Protein AF-A0A7J3HN58-F1 (afdb_monomer)

Sequence (93 aa):
MMRALAMSFIGLAISLTPAFVSIILSGTGLAGTTAAYLLDSWLDGFFSLNLIFAIIGVPITLVGLKNYRKESRKRARLFSWRESVHEAELSIL

pLDDT: mean 76.97, std 6.45, range [56.78, 88.44]

Secondary structure (DSSP, 8-state):
-HHHHHHHHHHHHHHHHHHH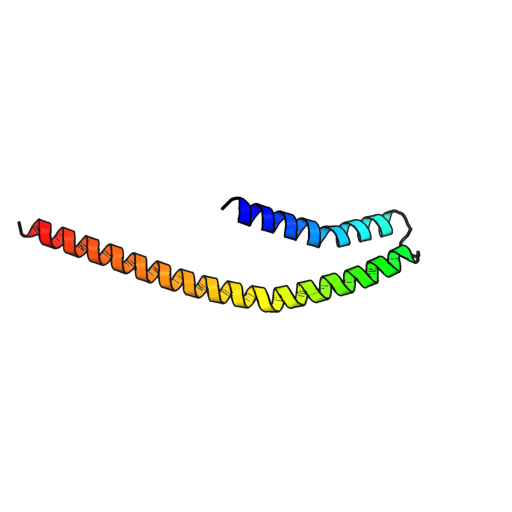HHHHHHHTTGGGSHHHHHHHHHHHHHHHHHHHHHHHHHHHHHHHHHHHHHHHHHHHHHHHHHHHHHHHHHH--

Mean predicted aligned error: 12.4 Å

Solvent-accessible surface area (backbone atoms only — not comparable to full-atom values): 5167 Å² total; per-residue (Å²): 113,69,70,60,55,51,52,53,52,52,52,50,49,63,68,44,49,61,58,54,52,52,53,51,34,51,75,70,69,42,58,85,38,73,69,39,52,55,47,49,56,51,44,54,54,51,51,52,52,50,49,52,48,47,68,54,47,48,58,52,50,52,53,52,50,52,51,49,56,52,51,54,53,51,53,52,51,56,50,55,50,53,51,55,52,53,56,53,59,61,72,77,110

Foldseek 3Di:
DVVVVVVVVVVVCVLCVLVVVLVVCVVVVVCPPPVVVVSVVVNVVSVVVVVVCCVVVVVVVVVVVVVVVVVVVVVVVVVVVVVVVVVVVVVVD

Radius of gyration: 25.52 Å; Cα contacts (8 Å, |Δi|>4): 14; chains: 1; bounding box: 69×16×60 Å

Structure (mmCIF, N/CA/C/O backbone):
data_AF-A0A7J3HN58-F1
#
_entry.id   AF-A0A7J3HN58-F1
#
loop_
_atom_site.group_PDB
_atom_site.id
_atom_site.type_symbol
_atom_site.label_atom_id
_atom_site.label_alt_id
_atom_site.label_comp_id
_atom_site.label_asym_id
_atom_site.label_entity_id
_atom_site.label_seq_id
_atom_site.pdbx_PDB_ins_code
_atom_site.Cartn_x
_atom_site.Cartn_y
_atom_site.Cartn_z
_atom_site.occupancy
_atom_site.B_iso_or_equiv
_atom_site.auth_seq_id
_atom_site.auth_comp_id
_atom_site.auth_asym_id
_atom_site.auth_atom_id
_atom_site.pdbx_PDB_model_num
ATOM 1 N N . MET A 1 1 ? -17.286 7.283 0.231 1.00 56.78 1 MET A N 1
ATOM 2 C CA . MET A 1 1 ? -16.906 5.902 -0.146 1.00 56.78 1 MET A CA 1
ATOM 3 C C . MET A 1 1 ? -16.197 5.844 -1.504 1.00 56.78 1 MET A C 1
ATOM 5 O O . MET A 1 1 ? -15.058 5.407 -1.531 1.00 56.78 1 MET A O 1
ATOM 9 N N . MET A 1 2 ? -16.771 6.378 -2.595 1.00 67.75 2 MET A N 1
ATOM 10 C CA . MET A 1 2 ? -16.138 6.347 -3.935 1.00 67.75 2 MET A CA 1
ATOM 11 C C . MET A 1 2 ? -14.780 7.066 -4.041 1.00 67.75 2 MET A C 1
ATOM 13 O O . MET A 1 2 ? -13.874 6.563 -4.694 1.00 67.75 2 MET A O 1
ATOM 17 N N . ARG A 1 3 ? -14.594 8.197 -3.345 1.00 68.44 3 ARG A N 1
ATOM 18 C CA . ARG A 1 3 ? -13.309 8.927 -3.316 1.00 68.44 3 ARG A CA 1
ATOM 19 C C . ARG A 1 3 ? -12.138 8.101 -2.770 1.00 68.44 3 ARG A C 1
ATOM 21 O O . ARG A 1 3 ? -11.044 8.183 -3.311 1.00 68.44 3 ARG A O 1
ATOM 28 N N . ALA A 1 4 ? -12.375 7.308 -1.724 1.00 66.50 4 ALA A N 1
ATOM 29 C CA .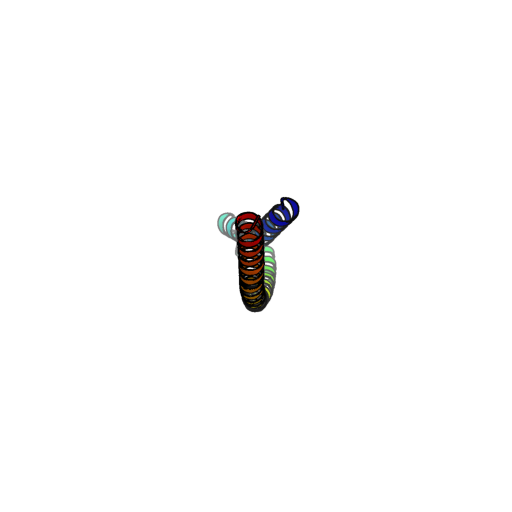 ALA A 1 4 ? -11.340 6.465 -1.127 1.00 66.50 4 ALA A CA 1
ATOM 30 C C . ALA A 1 4 ? -10.955 5.315 -2.068 1.00 66.50 4 ALA A C 1
ATOM 32 O O . ALA A 1 4 ? -9.775 5.063 -2.270 1.00 66.50 4 ALA A O 1
ATOM 33 N N . LEU A 1 5 ? -11.949 4.693 -2.712 1.00 72.06 5 LEU A N 1
ATOM 34 C CA . LEU A 1 5 ? -11.726 3.646 -3.709 1.00 72.06 5 LEU A CA 1
ATOM 35 C C . LEU A 1 5 ? -10.918 4.177 -4.908 1.00 72.06 5 LEU A C 1
ATOM 37 O O . LEU A 1 5 ? -9.945 3.556 -5.320 1.00 72.06 5 LEU A O 1
ATOM 41 N N . ALA A 1 6 ? -11.276 5.359 -5.421 1.00 75.62 6 ALA A N 1
ATOM 42 C CA . ALA A 1 6 ? -10.569 6.003 -6.526 1.00 75.62 6 ALA A CA 1
ATOM 43 C C . ALA A 1 6 ? -9.108 6.333 -6.173 1.00 75.62 6 ALA A C 1
ATOM 45 O O . ALA A 1 6 ? -8.215 6.066 -6.970 1.00 75.62 6 ALA A O 1
ATOM 46 N N . MET A 1 7 ? -8.843 6.845 -4.965 1.00 73.88 7 MET A N 1
ATOM 47 C CA . MET A 1 7 ? -7.472 7.085 -4.496 1.00 73.88 7 MET A CA 1
ATOM 48 C C . MET A 1 7 ? -6.662 5.788 -4.377 1.00 73.88 7 MET A C 1
ATOM 50 O O . MET A 1 7 ? -5.488 5.779 -4.739 1.00 73.88 7 MET A O 1
ATOM 54 N N . SER A 1 8 ? -7.276 4.684 -3.940 1.00 71.19 8 SER A N 1
ATOM 55 C CA . SER A 1 8 ? -6.615 3.373 -3.907 1.00 71.19 8 SER A CA 1
ATOM 56 C C . SER A 1 8 ? -6.271 2.852 -5.306 1.00 71.19 8 SER A C 1
ATOM 58 O O . SER A 1 8 ? -5.172 2.338 -5.501 1.00 71.19 8 SER A O 1
ATOM 60 N N . PHE A 1 9 ? -7.159 3.023 -6.291 1.00 75.44 9 PHE A N 1
ATOM 61 C CA . PHE A 1 9 ? -6.882 2.651 -7.685 1.00 75.44 9 PHE A CA 1
ATOM 62 C C . PHE A 1 9 ? -5.770 3.496 -8.310 1.00 75.44 9 PHE A C 1
ATOM 64 O O . PHE A 1 9 ? -4.897 2.951 -8.978 1.00 75.44 9 PHE A O 1
ATOM 71 N N . ILE A 1 10 ? -5.769 4.808 -8.062 1.00 78.94 10 ILE A N 1
ATOM 72 C CA . ILE A 1 10 ? -4.704 5.707 -8.527 1.00 78.94 10 ILE A CA 1
ATOM 73 C C . ILE A 1 10 ? -3.363 5.307 -7.898 1.00 78.94 10 ILE A C 1
ATOM 75 O O . ILE A 1 10 ? -2.363 5.214 -8.604 1.00 78.94 10 ILE A O 1
ATOM 79 N N . GLY A 1 11 ? -3.346 5.003 -6.596 1.00 75.25 11 GLY A N 1
ATOM 80 C CA . GLY A 1 11 ? -2.149 4.514 -5.908 1.00 75.25 11 GLY A CA 1
ATOM 81 C C . GLY A 1 11 ? -1.620 3.205 -6.501 1.00 75.25 11 GLY A C 1
ATOM 82 O O . GLY A 1 11 ? -0.427 3.097 -6.776 1.00 75.25 11 GLY A O 1
ATOM 83 N N . LEU A 1 12 ? -2.509 2.244 -6.775 1.00 77.44 12 LEU A N 1
ATOM 84 C CA . LEU A 1 12 ? -2.155 0.983 -7.434 1.00 77.44 12 LEU A CA 1
ATOM 85 C C . LEU A 1 12 ? -1.579 1.209 -8.834 1.00 77.44 12 LEU A C 1
ATOM 87 O O . LEU A 1 12 ? -0.529 0.654 -9.151 1.00 77.44 12 LEU A O 1
ATOM 91 N N . ALA A 1 13 ? -2.219 2.053 -9.646 1.00 77.75 13 ALA A N 1
ATOM 92 C CA . ALA A 1 13 ? -1.750 2.368 -10.990 1.00 77.75 13 ALA A CA 1
ATOM 93 C C . ALA A 1 13 ? -0.343 2.979 -10.955 1.00 77.75 13 ALA A C 1
ATOM 95 O O . ALA A 1 13 ? 0.553 2.471 -11.620 1.00 77.75 13 ALA A O 1
ATOM 96 N N . ILE A 1 14 ? -0.118 3.989 -10.106 1.00 79.50 14 ILE A N 1
ATOM 97 C CA . ILE A 1 14 ? 1.195 4.630 -9.942 1.00 79.50 14 ILE A CA 1
ATOM 98 C C . ILE A 1 14 ? 2.245 3.629 -9.449 1.00 79.50 14 ILE A C 1
ATOM 100 O O . ILE A 1 14 ? 3.382 3.688 -9.905 1.00 79.50 14 ILE A O 1
ATOM 104 N N . SER A 1 15 ? 1.880 2.692 -8.567 1.00 71.56 15 SER A N 1
ATOM 105 C CA . SER A 1 15 ? 2.824 1.679 -8.078 1.00 71.56 15 SER A CA 1
ATOM 106 C C . SER A 1 15 ? 3.222 0.637 -9.126 1.00 71.56 15 SER A C 1
ATOM 108 O O . SER A 1 15 ? 4.315 0.084 -9.047 1.00 71.56 15 SER A O 1
ATOM 110 N N . LEU A 1 16 ? 2.351 0.375 -10.106 1.00 75.75 16 LEU A N 1
ATOM 111 C CA . LEU A 1 16 ? 2.554 -0.647 -11.134 1.00 75.75 16 LEU A CA 1
ATOM 112 C C . LEU A 1 16 ? 3.184 -0.088 -12.413 1.00 75.75 16 LEU A C 1
ATOM 114 O O . LEU A 1 16 ? 3.870 -0.830 -13.113 1.00 75.75 16 LEU A O 1
ATOM 118 N N . THR A 1 17 ? 2.996 1.203 -12.712 1.00 79.12 17 THR A N 1
ATOM 119 C CA . THR A 1 17 ? 3.623 1.890 -13.858 1.00 79.12 17 THR A CA 1
ATOM 120 C C . THR A 1 17 ? 5.109 1.554 -14.021 1.00 79.12 17 THR A C 1
ATOM 122 O O . THR A 1 17 ? 5.508 1.194 -15.128 1.00 79.12 17 THR A O 1
ATOM 125 N N . PRO A 1 18 ? 5.942 1.592 -12.966 1.00 74.19 18 PRO A N 1
ATOM 126 C CA . PRO A 1 18 ? 7.372 1.364 -13.108 1.00 74.19 18 PRO A CA 1
ATOM 127 C C . PRO A 1 18 ? 7.683 -0.080 -13.556 1.00 74.19 18 PRO A C 1
ATOM 129 O O . PRO A 1 18 ? 8.547 -0.297 -14.407 1.00 74.19 18 PRO A O 1
ATOM 132 N N . ALA A 1 19 ? 6.925 -1.062 -13.055 1.00 74.06 19 ALA A N 1
ATOM 133 C CA . ALA A 1 19 ? 7.054 -2.464 -13.452 1.00 74.06 19 ALA A CA 1
ATOM 134 C C . ALA A 1 19 ? 6.673 -2.678 -14.927 1.00 74.06 19 ALA A C 1
ATOM 136 O O . ALA A 1 19 ? 7.373 -3.383 -15.651 1.00 74.06 19 ALA A O 1
ATOM 137 N N . PHE A 1 20 ? 5.609 -2.019 -15.402 1.00 75.25 20 PHE A N 1
ATOM 138 C CA . PHE A 1 20 ? 5.223 -2.065 -16.816 1.00 75.25 20 PHE A CA 1
ATOM 139 C C . PHE A 1 20 ? 6.284 -1.453 -17.731 1.00 75.25 20 PHE A C 1
ATOM 141 O O . PHE A 1 20 ? 6.600 -2.032 -18.770 1.00 75.25 20 PHE A O 1
ATOM 148 N N . VAL A 1 21 ? 6.865 -0.313 -17.347 1.00 76.00 21 VAL A N 1
ATOM 149 C CA . VAL A 1 21 ? 7.926 0.329 -18.137 1.00 76.00 21 VAL A CA 1
ATOM 150 C C . VAL A 1 21 ? 9.172 -0.564 -18.198 1.00 76.00 21 VAL A C 1
ATOM 152 O O . VAL A 1 21 ? 9.747 -0.712 -19.275 1.00 76.00 21 VAL A O 1
ATOM 155 N N . SER A 1 22 ? 9.542 -1.226 -17.096 1.00 71.06 22 SER A N 1
ATOM 156 C CA . SER A 1 22 ? 10.652 -2.193 -17.076 1.00 71.06 22 SER A CA 1
ATOM 157 C C . SER A 1 22 ? 10.420 -3.371 -18.035 1.00 71.06 22 SER A C 1
ATOM 159 O O . SER A 1 22 ? 11.285 -3.687 -18.854 1.00 71.06 22 SER A O 1
ATOM 161 N N . ILE A 1 23 ? 9.216 -3.958 -18.035 1.00 76.75 23 ILE A N 1
ATOM 162 C CA . ILE A 1 23 ? 8.842 -5.047 -18.957 1.00 76.75 23 ILE A CA 1
ATOM 163 C C . ILE A 1 23 ? 8.929 -4.596 -20.423 1.00 76.75 23 ILE A C 1
ATOM 165 O O . ILE A 1 23 ? 9.450 -5.329 -21.264 1.00 76.75 23 ILE A O 1
ATOM 169 N N . ILE A 1 24 ? 8.458 -3.386 -20.741 1.00 76.31 24 ILE A N 1
ATOM 170 C CA . ILE A 1 24 ? 8.505 -2.838 -22.106 1.00 76.31 24 ILE A CA 1
ATOM 171 C C . ILE A 1 24 ? 9.952 -2.577 -22.544 1.00 76.31 24 ILE A C 1
ATOM 173 O O . ILE A 1 24 ? 10.322 -2.904 -23.672 1.00 76.31 24 ILE A O 1
ATOM 177 N N . LEU A 1 25 ? 10.798 -2.029 -21.669 1.00 73.31 25 LEU A N 1
ATOM 178 C CA . LEU A 1 25 ? 12.218 -1.801 -21.970 1.00 73.31 25 LEU A CA 1
ATOM 179 C C . LEU A 1 25 ? 12.986 -3.110 -22.164 1.00 73.31 25 LEU A C 1
ATOM 181 O O . LEU A 1 25 ? 13.843 -3.197 -23.044 1.00 73.3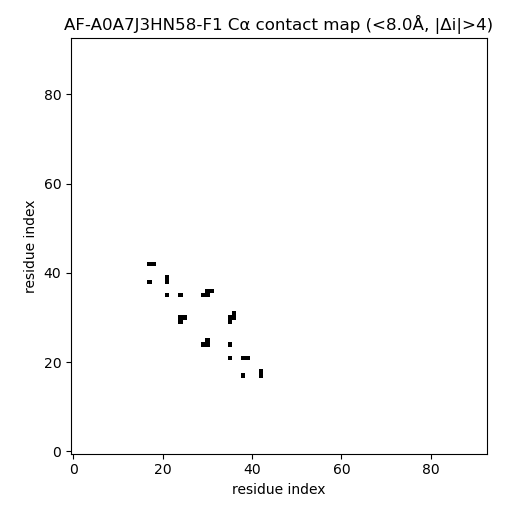1 25 LEU A O 1
ATOM 185 N N . SER A 1 26 ? 12.640 -4.138 -21.387 1.00 69.94 26 SER A N 1
ATOM 186 C CA . SER 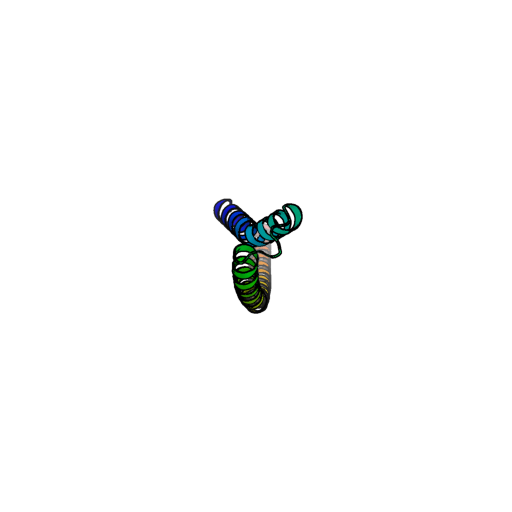A 1 26 ? 13.169 -5.488 -21.563 1.00 69.94 26 SER A CA 1
ATOM 187 C C . SER A 1 26 ? 12.736 -6.083 -22.910 1.00 69.94 26 SER A C 1
ATOM 189 O O . SER A 1 26 ? 13.578 -6.521 -23.691 1.00 69.94 26 SER A O 1
ATOM 191 N N . GLY A 1 27 ? 11.442 -6.000 -23.245 1.00 71.81 27 GLY A N 1
ATOM 192 C CA . GLY A 1 27 ? 10.883 -6.534 -24.493 1.00 71.81 27 GLY A CA 1
ATOM 193 C C . GLY A 1 27 ? 11.308 -5.792 -25.767 1.00 71.81 27 GLY A C 1
ATOM 194 O O . GLY A 1 27 ? 11.318 -6.382 -26.843 1.00 71.81 27 GLY A O 1
ATOM 195 N N . THR A 1 28 ? 11.693 -4.519 -25.660 1.00 78.31 28 THR A N 1
ATOM 196 C CA . THR A 1 28 ? 12.202 -3.705 -26.785 1.00 78.31 28 THR A CA 1
ATOM 197 C C . THR A 1 28 ? 13.720 -3.801 -26.969 1.00 78.31 28 THR A C 1
ATOM 199 O O . THR A 1 28 ? 14.265 -3.172 -27.874 1.00 78.31 28 THR A O 1
ATOM 202 N N . GLY A 1 29 ? 14.421 -4.585 -26.138 1.00 67.62 29 GLY A N 1
ATOM 203 C CA . GLY A 1 29 ? 15.874 -4.775 -26.228 1.00 67.62 29 GLY A CA 1
ATOM 204 C C . GLY A 1 29 ? 16.703 -3.572 -25.762 1.00 67.62 29 GLY A C 1
ATOM 205 O O . GLY A 1 29 ? 17.921 -3.558 -25.924 1.00 67.62 29 GLY A O 1
ATOM 206 N N . LEU A 1 30 ? 16.067 -2.572 -25.146 1.00 68.69 30 LEU A N 1
ATOM 207 C CA . LEU A 1 30 ? 16.714 -1.364 -24.620 1.00 68.69 30 LEU A CA 1
ATOM 208 C C . LEU A 1 30 ? 17.271 -1.552 -23.200 1.00 68.69 30 LEU A C 1
ATOM 210 O O . LEU A 1 30 ? 17.797 -0.601 -22.617 1.00 68.69 30 LEU A O 1
ATOM 214 N N . ALA A 1 31 ? 17.200 -2.773 -22.662 1.00 64.94 31 ALA A N 1
ATOM 215 C CA . ALA A 1 31 ? 17.637 -3.149 -21.317 1.00 64.94 31 ALA A CA 1
ATOM 216 C C . ALA A 1 31 ? 19.108 -2.804 -20.992 1.00 64.94 31 ALA A C 1
ATOM 218 O O . ALA A 1 31 ? 19.457 -2.695 -19.824 1.00 64.94 31 ALA A O 1
ATOM 219 N N . GLY A 1 32 ? 19.965 -2.596 -22.000 1.00 65.44 32 GLY A N 1
ATOM 220 C CA . GLY A 1 32 ? 21.374 -2.206 -21.824 1.00 65.44 32 GLY A CA 1
ATOM 221 C C . GLY A 1 32 ? 21.660 -0.705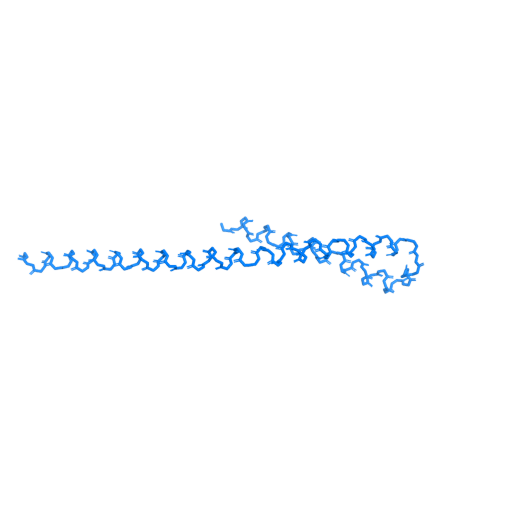 -21.951 1.00 65.44 32 GLY A C 1
ATOM 222 O O . GLY A 1 32 ? 22.820 -0.301 -21.948 1.00 65.44 32 GLY A O 1
ATOM 223 N N . THR A 1 33 ? 20.635 0.131 -22.127 1.00 73.75 33 THR A N 1
ATOM 224 C CA . THR A 1 33 ? 20.815 1.576 -22.333 1.00 73.75 33 THR A CA 1
ATOM 225 C C . THR A 1 33 ? 20.906 2.341 -21.015 1.00 73.75 33 THR A C 1
ATOM 227 O O . THR A 1 33 ? 20.362 1.931 -19.991 1.00 73.75 33 THR A O 1
ATOM 230 N N . THR A 1 34 ? 21.529 3.521 -21.043 1.00 71.25 34 THR A N 1
ATOM 231 C CA . THR A 1 34 ? 21.574 4.442 -19.893 1.00 71.25 34 THR A CA 1
ATOM 232 C C . THR A 1 34 ? 20.174 4.787 -19.367 1.00 71.25 34 THR A C 1
ATOM 234 O O . THR A 1 34 ? 19.997 4.982 -18.168 1.00 71.25 34 THR A O 1
ATOM 237 N N . ALA A 1 35 ? 19.163 4.805 -20.245 1.00 68.25 35 ALA A N 1
ATOM 238 C CA . ALA A 1 35 ? 17.767 5.014 -19.868 1.00 68.25 35 ALA A CA 1
ATOM 239 C C . ALA A 1 35 ? 17.202 3.857 -19.027 1.00 68.25 35 ALA A C 1
ATOM 241 O O . ALA A 1 35 ? 16.486 4.108 -18.060 1.00 68.25 35 ALA A O 1
ATOM 242 N N . ALA A 1 36 ? 17.556 2.608 -19.347 1.00 68.69 36 ALA A N 1
ATOM 243 C CA . ALA A 1 36 ? 17.171 1.451 -18.543 1.00 68.69 36 ALA A CA 1
ATOM 244 C C . ALA A 1 36 ? 17.835 1.484 -17.159 1.00 68.69 36 ALA A C 1
ATOM 246 O O . ALA A 1 36 ? 17.150 1.277 -16.168 1.00 68.69 36 ALA A O 1
ATOM 247 N N . TYR A 1 37 ? 19.119 1.851 -17.070 1.00 70.88 37 TYR A N 1
ATOM 248 C CA . TYR A 1 37 ? 19.829 1.962 -15.788 1.00 70.88 37 TYR A CA 1
ATOM 249 C C . TYR A 1 37 ? 19.249 3.051 -14.868 1.00 70.88 37 TYR A C 1
ATOM 251 O O . TYR A 1 37 ? 19.071 2.838 -13.669 1.00 70.88 37 TYR A O 1
ATOM 259 N N . LEU A 1 38 ? 18.919 4.224 -15.422 1.00 74.62 38 LEU A N 1
ATOM 260 C CA . LEU A 1 38 ? 18.271 5.296 -14.660 1.00 74.62 38 LEU A CA 1
ATOM 261 C C . LEU A 1 38 ? 16.875 4.889 -14.181 1.00 74.62 38 LEU A C 1
ATOM 263 O O . LEU A 1 38 ? 16.487 5.239 -13.066 1.00 74.62 38 LEU A O 1
ATOM 267 N N . LEU A 1 39 ? 16.135 4.139 -15.001 1.00 74.44 39 LEU A N 1
ATOM 268 C CA . LEU A 1 39 ? 14.843 3.607 -14.595 1.00 74.44 39 LEU A CA 1
ATOM 269 C C . LEU A 1 39 ? 14.990 2.557 -13.492 1.00 74.44 39 LEU A C 1
ATOM 271 O O . LEU A 1 39 ? 14.213 2.594 -12.547 1.00 74.44 39 LEU A O 1
ATOM 275 N N . ASP A 1 40 ? 15.977 1.668 -13.582 1.00 74.00 40 ASP A N 1
ATOM 276 C CA . ASP A 1 40 ? 16.220 0.614 -12.591 1.00 74.00 40 ASP A CA 1
ATOM 277 C C . ASP A 1 40 ? 16.621 1.204 -11.231 1.00 74.00 40 ASP A C 1
ATOM 279 O O . ASP A 1 40 ? 16.067 0.851 -10.195 1.00 74.00 40 ASP A O 1
ATOM 283 N N . SER A 1 41 ? 17.485 2.224 -11.230 1.00 73.44 41 SER A N 1
ATOM 284 C CA . SER A 1 41 ? 17.833 2.961 -10.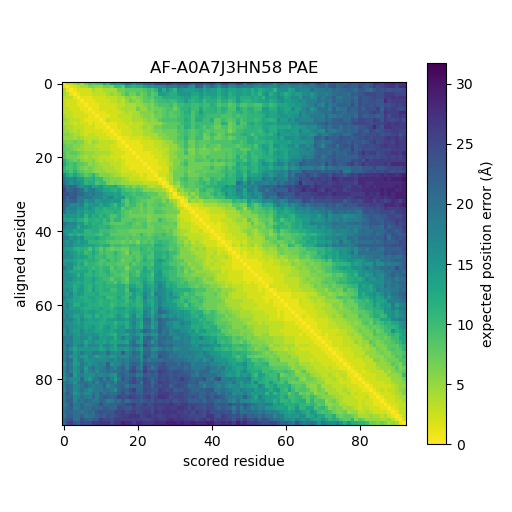008 1.00 73.44 41 SER A CA 1
ATOM 285 C C . SER A 1 41 ? 16.628 3.693 -9.401 1.00 73.44 41 SER A C 1
ATOM 287 O O . SER A 1 41 ? 16.467 3.735 -8.177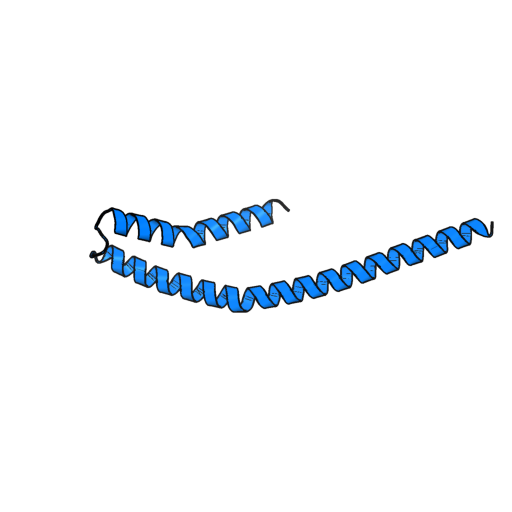 1.00 73.44 41 SER A O 1
ATOM 289 N N . TRP A 1 42 ? 15.756 4.257 -10.242 1.00 75.94 42 TRP A N 1
ATOM 290 C CA . TRP A 1 42 ? 14.528 4.904 -9.784 1.00 75.94 42 TRP A CA 1
ATOM 291 C C . TRP A 1 42 ? 13.511 3.886 -9.246 1.00 75.94 42 TRP A C 1
ATOM 293 O O . TRP A 1 42 ? 12.869 4.138 -8.225 1.00 75.94 42 TRP A O 1
ATOM 303 N N . LEU A 1 43 ? 13.410 2.722 -9.891 1.00 74.81 43 LEU A N 1
ATOM 304 C CA . LEU A 1 43 ? 12.608 1.576 -9.476 1.00 74.81 43 LEU A CA 1
ATOM 305 C C . LEU A 1 43 ? 13.033 1.057 -8.106 1.00 74.81 43 LEU A C 1
ATOM 307 O O . LEU A 1 43 ? 12.181 0.922 -7.232 1.00 74.81 43 LEU A O 1
ATOM 311 N N . ASP A 1 44 ? 14.328 0.836 -7.892 1.00 75.75 44 ASP A N 1
ATOM 312 C CA . ASP A 1 44 ? 14.874 0.377 -6.613 1.00 75.75 44 ASP A CA 1
ATOM 313 C C . ASP A 1 44 ? 14.561 1.360 -5.479 1.00 75.75 44 ASP A C 1
ATOM 315 O O . ASP A 1 44 ? 14.108 0.963 -4.399 1.00 75.75 44 ASP A O 1
ATOM 319 N N . GLY A 1 45 ? 14.726 2.662 -5.732 1.00 75.25 45 GLY A N 1
ATOM 320 C CA . GLY A 1 45 ? 14.356 3.709 -4.780 1.00 75.25 45 GLY A CA 1
ATOM 321 C C . GLY A 1 45 ? 12.853 3.727 -4.484 1.00 75.25 45 GLY A C 1
ATOM 322 O O . GLY A 1 45 ? 12.436 3.816 -3.324 1.00 75.25 45 GLY A O 1
ATOM 323 N N . PHE A 1 46 ? 12.025 3.591 -5.520 1.00 73.94 46 PHE A N 1
ATOM 324 C CA . PHE A 1 46 ? 10.571 3.591 -5.397 1.00 73.94 46 PHE A CA 1
ATOM 325 C C . PHE A 1 46 ? 10.054 2.348 -4.658 1.00 73.94 46 PHE A C 1
ATOM 327 O O . PHE A 1 46 ? 9.219 2.475 -3.758 1.00 73.94 46 PHE A O 1
ATOM 334 N N . PHE A 1 47 ? 10.564 1.157 -4.975 1.00 75.81 47 PHE A N 1
ATOM 335 C CA . PHE A 1 47 ? 10.223 -0.086 -4.283 1.00 75.81 47 PHE A CA 1
ATOM 336 C C . PHE A 1 47 ? 10.666 -0.049 -2.823 1.00 75.81 47 PHE A C 1
ATOM 338 O O . PHE A 1 47 ? 9.875 -0.399 -1.949 1.00 75.81 47 PHE A O 1
ATOM 345 N N . SER A 1 48 ? 11.875 0.442 -2.542 1.00 77.50 48 SER A N 1
ATOM 346 C CA . SER A 1 48 ? 12.396 0.551 -1.176 1.00 77.50 48 SER A CA 1
ATOM 347 C C . SER A 1 48 ? 11.523 1.453 -0.300 1.00 77.50 48 SER A C 1
ATOM 349 O O . SER A 1 48 ? 11.149 1.075 0.810 1.00 77.50 48 SER A O 1
ATOM 351 N N . LEU A 1 49 ? 11.123 2.623 -0.809 1.00 76.50 49 LEU A N 1
ATOM 352 C CA . LEU A 1 49 ? 10.236 3.537 -0.084 1.00 76.50 49 LEU A CA 1
ATOM 353 C C . LEU A 1 49 ? 8.841 2.943 0.126 1.00 76.50 49 LEU A C 1
ATOM 355 O O . LEU A 1 49 ? 8.315 2.996 1.238 1.00 76.50 49 LEU A O 1
ATOM 359 N N . ASN A 1 50 ? 8.246 2.344 -0.908 1.00 78.44 50 ASN A N 1
ATOM 360 C CA . ASN A 1 50 ? 6.936 1.704 -0.779 1.00 78.44 50 ASN A CA 1
ATOM 361 C C . ASN A 1 50 ? 6.971 0.516 0.186 1.00 78.44 50 ASN A C 1
ATOM 363 O O . ASN A 1 50 ? 6.024 0.332 0.948 1.00 78.44 50 ASN A O 1
ATOM 367 N N . LEU A 1 51 ? 8.064 -0.248 0.217 1.00 79.50 51 LEU A N 1
ATOM 368 C CA . LEU A 1 51 ? 8.257 -1.333 1.171 1.00 79.50 51 LEU A CA 1
ATOM 369 C C . LEU A 1 51 ? 8.315 -0.802 2.610 1.00 79.50 51 LEU A C 1
ATOM 371 O O . LEU A 1 51 ? 7.636 -1.343 3.479 1.00 79.50 51 LEU A O 1
ATOM 375 N N . ILE A 1 52 ? 9.043 0.293 2.860 1.00 80.50 52 ILE A N 1
ATOM 376 C CA . ILE A 1 52 ? 9.082 0.953 4.177 1.00 80.50 52 ILE A CA 1
ATOM 377 C C . ILE A 1 52 ? 7.679 1.420 4.588 1.00 80.50 52 ILE A C 1
ATOM 379 O O . ILE A 1 52 ? 7.223 1.125 5.698 1.00 80.50 52 ILE A O 1
ATOM 383 N N . PHE A 1 53 ? 6.958 2.099 3.691 1.00 77.69 53 PHE A N 1
ATOM 384 C CA . PHE A 1 53 ? 5.588 2.538 3.961 1.00 77.69 53 PHE A CA 1
ATOM 385 C C . PHE A 1 53 ? 4.630 1.368 4.181 1.00 77.69 53 PHE A C 1
ATOM 387 O O . PHE A 1 53 ? 3.747 1.474 5.027 1.00 77.69 53 PHE A O 1
ATOM 394 N N . ALA A 1 54 ? 4.800 0.246 3.483 1.00 78.00 54 ALA A N 1
ATOM 395 C CA . ALA A 1 54 ? 3.993 -0.949 3.690 1.00 78.00 54 ALA A CA 1
ATOM 396 C C . ALA A 1 54 ? 4.283 -1.593 5.054 1.00 78.00 54 ALA A C 1
ATOM 398 O O . ALA A 1 54 ? 3.348 -1.886 5.800 1.00 78.00 54 ALA A O 1
ATOM 399 N N . ILE A 1 55 ? 5.560 -1.747 5.422 1.00 83.25 55 ILE A N 1
ATOM 400 C CA . ILE A 1 55 ? 5.978 -2.334 6.704 1.00 83.25 55 ILE A CA 1
ATOM 401 C C . ILE A 1 55 ? 5.448 -1.521 7.887 1.00 83.25 55 ILE A C 1
ATOM 403 O O . ILE A 1 55 ? 5.051 -2.107 8.888 1.00 83.25 55 ILE A O 1
ATOM 407 N N . ILE A 1 56 ? 5.404 -0.190 7.786 1.00 83.19 56 ILE A N 1
ATOM 408 C CA . ILE A 1 56 ? 4.905 0.682 8.862 1.00 83.19 56 ILE A CA 1
ATOM 409 C C . ILE A 1 56 ? 3.380 0.856 8.780 1.00 83.19 56 ILE A C 1
ATOM 411 O O . ILE A 1 56 ? 2.666 0.757 9.780 1.00 83.19 56 ILE A O 1
ATOM 415 N N . GLY A 1 57 ? 2.856 1.099 7.581 1.00 78.50 57 GLY A N 1
ATOM 416 C CA . GLY A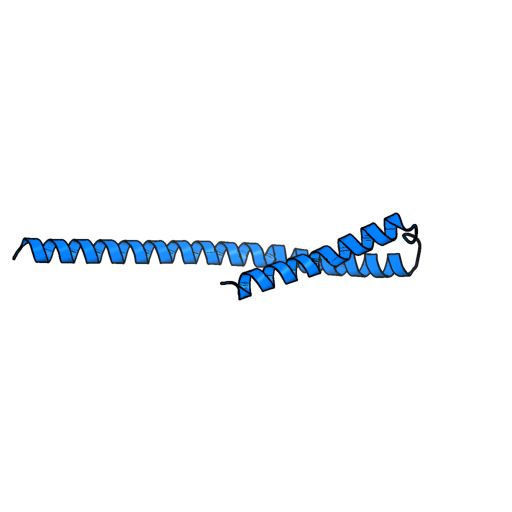 1 57 ? 1.455 1.423 7.333 1.00 78.50 57 GLY A CA 1
ATOM 417 C C . GLY A 1 57 ? 0.505 0.246 7.543 1.00 78.50 57 GLY A C 1
ATOM 418 O O . GLY A 1 57 ? -0.596 0.441 8.066 1.00 78.50 57 GLY A O 1
ATOM 419 N N . VAL A 1 58 ? 0.913 -0.982 7.207 1.00 82.56 58 VAL A N 1
ATOM 420 C CA . VAL A 1 58 ? 0.073 -2.179 7.386 1.00 82.56 58 VAL A CA 1
ATOM 421 C C . VAL A 1 58 ? -0.199 -2.460 8.873 1.00 82.56 58 VAL A C 1
ATOM 423 O O . VAL A 1 58 ? -1.377 -2.560 9.230 1.00 82.56 58 VAL A O 1
ATOM 426 N N . PRO A 1 59 ? 0.801 -2.509 9.779 1.00 84.12 59 PRO A N 1
ATOM 427 C CA . PRO A 1 59 ? 0.556 -2.651 11.214 1.00 84.12 59 PRO A CA 1
ATOM 428 C C . PRO A 1 59 ? -0.328 -1.548 11.794 1.00 84.12 59 PRO A C 1
ATOM 430 O O . PRO A 1 59 ? -1.259 -1.853 12.539 1.00 84.12 59 PRO A O 1
ATOM 433 N N . ILE A 1 60 ? -0.094 -0.282 11.426 1.00 86.44 60 ILE A N 1
ATOM 434 C CA . ILE A 1 60 ? -0.915 0.848 11.894 1.00 86.44 60 ILE A CA 1
ATOM 435 C C . ILE A 1 60 ? -2.373 0.652 11.473 1.00 86.44 60 ILE A C 1
ATOM 437 O O . ILE A 1 60 ? -3.288 0.779 12.290 1.00 86.44 60 ILE A O 1
ATOM 441 N N . THR A 1 61 ? -2.592 0.274 10.214 1.00 84.50 61 THR A N 1
ATOM 442 C CA . THR A 1 61 ? -3.933 0.036 9.672 1.00 84.50 61 THR A CA 1
ATOM 443 C C . THR A 1 61 ? -4.608 -1.152 10.360 1.00 84.50 61 THR A C 1
ATOM 445 O O . THR A 1 61 ? -5.782 -1.068 10.721 1.00 84.50 61 THR A O 1
ATOM 448 N N . LEU A 1 62 ? -3.876 -2.240 10.623 1.00 87.31 62 LEU A N 1
ATOM 449 C CA . LEU A 1 62 ? -4.384 -3.416 11.338 1.00 87.31 62 LEU A CA 1
ATOM 450 C C . LEU A 1 62 ? -4.757 -3.101 12.792 1.00 87.31 62 LEU A C 1
ATOM 452 O O . LEU A 1 62 ? -5.819 -3.522 13.262 1.00 87.31 62 LEU A O 1
ATOM 456 N N . VAL A 1 63 ? -3.923 -2.339 13.505 1.00 88.44 63 VAL A N 1
ATOM 457 C CA . VAL A 1 63 ? -4.211 -1.883 14.874 1.00 88.44 63 VAL A CA 1
ATOM 458 C C . VAL A 1 63 ? -5.438 -0.970 14.883 1.00 88.44 63 VAL A C 1
ATOM 460 O O . VAL A 1 63 ? -6.352 -1.179 15.687 1.00 88.44 63 VAL A O 1
ATOM 463 N N . GLY A 1 64 ? -5.513 -0.019 13.948 1.00 84.25 64 GLY A N 1
ATOM 464 C CA . GLY A 1 64 ? -6.675 0.848 13.766 1.00 84.25 64 GLY A CA 1
ATOM 465 C C . GLY A 1 64 ? -7.958 0.052 13.512 1.00 84.25 64 GLY A C 1
ATOM 466 O O . GLY A 1 64 ? -8.966 0.265 14.188 1.00 84.25 64 GLY A O 1
ATOM 467 N N . LEU A 1 65 ? -7.909 -0.940 12.618 1.00 88.06 65 LEU A N 1
ATOM 468 C CA . LEU A 1 65 ? -9.049 -1.799 12.297 1.00 88.06 65 LEU A CA 1
ATOM 469 C C . LEU A 1 65 ? -9.486 -2.658 13.494 1.00 88.06 65 LEU A C 1
ATOM 471 O O . LEU A 1 65 ? -10.685 -2.833 13.730 1.00 88.06 65 LEU A O 1
ATOM 475 N N . LYS A 1 66 ? -8.536 -3.175 14.285 1.00 88.31 66 LYS A N 1
ATOM 476 C CA . LYS A 1 66 ? -8.823 -3.932 15.514 1.00 88.31 66 LYS A CA 1
ATOM 477 C C . LYS A 1 66 ? -9.537 -3.060 16.548 1.00 88.31 66 LYS A C 1
ATOM 479 O O . LYS A 1 66 ? -10.527 -3.506 17.135 1.00 88.31 66 LYS A O 1
ATOM 484 N N . ASN A 1 67 ? -9.072 -1.826 16.739 1.00 87.00 67 ASN A N 1
ATOM 485 C CA . ASN A 1 67 ? -9.688 -0.866 17.653 1.00 87.00 67 ASN A CA 1
ATOM 486 C C . ASN A 1 67 ? -11.088 -0.462 17.181 1.00 87.00 67 ASN A C 1
ATOM 488 O O . ASN A 1 67 ? -12.033 -0.533 17.967 1.00 87.00 67 ASN A O 1
ATOM 492 N N . TYR A 1 68 ? -11.250 -0.164 15.889 1.00 87.25 68 TYR A N 1
ATOM 493 C CA . TYR A 1 68 ? -12.550 0.131 15.289 1.00 87.25 68 TYR A CA 1
ATOM 494 C C . TYR A 1 68 ? -13.544 -1.021 15.498 1.00 87.25 68 TYR A C 1
ATOM 496 O O . TYR A 1 68 ? -14.628 -0.816 16.037 1.00 87.25 68 TYR A O 1
ATOM 504 N N . ARG A 1 69 ? -13.149 -2.269 15.203 1.00 86.38 69 ARG A N 1
ATOM 505 C CA . ARG A 1 69 ? -13.996 -3.457 15.433 1.00 86.38 69 ARG A CA 1
ATOM 506 C C . ARG A 1 69 ? -14.375 -3.660 16.902 1.00 86.38 69 ARG A C 1
ATOM 508 O O . ARG A 1 69 ? -15.444 -4.206 17.185 1.00 86.38 69 ARG A O 1
ATOM 515 N N . LYS A 1 70 ? -13.495 -3.308 17.844 1.00 88.44 70 LYS A N 1
ATOM 516 C CA . LYS A 1 70 ? -13.787 -3.393 19.284 1.00 88.44 70 LYS A CA 1
ATOM 517 C C . LYS A 1 70 ? -14.839 -2.357 19.676 1.00 88.44 70 LYS A C 1
ATOM 519 O O . LYS A 1 70 ? -15.777 -2.694 20.394 1.00 88.44 70 LYS A O 1
ATOM 524 N N . GLU A 1 71 ? -14.708 -1.141 19.163 1.00 87.00 71 GLU A N 1
ATOM 525 C CA . GLU A 1 71 ? -15.632 -0.043 19.432 1.00 87.00 71 GLU A CA 1
ATOM 526 C C . GLU A 1 71 ? -17.012 -0.283 18.804 1.00 87.00 71 GLU A C 1
ATOM 528 O O . GLU A 1 71 ? -18.030 -0.161 19.485 1.00 87.00 71 GLU A O 1
ATOM 533 N N . SER A 1 72 ? -17.070 -0.755 17.555 1.00 83.00 72 SER A N 1
ATOM 534 C CA . SER A 1 72 ? -18.332 -1.135 16.905 1.00 83.00 72 SER A CA 1
ATOM 535 C C . SER A 1 72 ? -19.077 -2.224 17.683 1.00 83.00 72 SER A C 1
ATOM 537 O O . SER A 1 72 ? -20.287 -2.129 17.866 1.00 83.00 72 SER A O 1
ATOM 539 N N . ARG A 1 73 ? -18.367 -3.233 18.216 1.00 86.19 73 ARG A N 1
ATOM 540 C CA . ARG A 1 73 ? -18.983 -4.283 19.049 1.00 86.19 73 ARG A CA 1
ATOM 541 C C . ARG A 1 73 ? -19.511 -3.755 20.380 1.00 86.19 73 ARG A C 1
ATOM 543 O O . ARG A 1 73 ? -20.559 -4.212 20.827 1.00 86.19 73 ARG A O 1
ATOM 550 N N . LYS A 1 74 ? -18.818 -2.804 21.013 1.00 85.25 74 LYS A N 1
ATOM 551 C CA . LYS A 1 74 ? -19.323 -2.146 22.228 1.00 85.25 74 LYS A CA 1
ATOM 552 C C . LYS A 1 74 ? -20.611 -1.377 21.944 1.00 85.25 74 LYS A C 1
ATOM 554 O O . LYS A 1 74 ? -21.578 -1.535 22.680 1.00 85.25 74 LYS A O 1
ATOM 559 N N . ARG A 1 75 ? -20.644 -0.605 20.854 1.00 82.56 75 ARG A N 1
ATOM 560 C CA . ARG A 1 75 ? -21.833 0.157 20.443 1.00 82.56 75 ARG A CA 1
ATOM 561 C C . ARG A 1 75 ? -23.021 -0.748 20.128 1.00 82.56 75 ARG A C 1
ATOM 563 O O . ARG A 1 75 ? -24.119 -0.453 20.580 1.00 82.56 75 ARG A O 1
ATOM 570 N N . ALA A 1 76 ? -22.793 -1.871 19.447 1.00 83.62 76 ALA A N 1
ATOM 571 C CA . ALA A 1 76 ? -23.841 -2.854 19.175 1.00 83.62 76 ALA A CA 1
ATOM 572 C C . ALA A 1 76 ? -24.460 -3.428 20.465 1.00 83.62 76 ALA A C 1
ATOM 574 O O . ALA A 1 76 ? -25.678 -3.508 20.570 1.00 83.62 76 ALA A O 1
ATOM 575 N N . ARG A 1 77 ? -23.639 -3.750 21.479 1.00 81.94 77 ARG A N 1
ATOM 576 C CA . ARG A 1 77 ? -24.136 -4.230 22.785 1.00 81.94 77 ARG A CA 1
ATOM 577 C C . ARG A 1 77 ? -24.920 -3.171 23.558 1.00 81.94 77 ARG A C 1
ATOM 579 O O . ARG A 1 77 ? -25.879 -3.500 24.244 1.00 81.94 77 ARG A O 1
ATOM 586 N N . LEU A 1 78 ? -24.504 -1.907 23.475 1.00 81.94 78 LEU A N 1
ATOM 587 C CA . LEU A 1 78 ? -25.227 -0.802 24.113 1.00 81.94 78 LEU A CA 1
ATOM 588 C C . LEU A 1 78 ? -26.600 -0.582 23.470 1.00 81.94 78 LEU A C 1
ATOM 590 O O . LEU A 1 78 ? -27.555 -0.279 24.179 1.00 81.94 78 LEU A O 1
ATOM 594 N N . PHE A 1 79 ? -26.700 -0.757 22.150 1.00 79.44 79 PHE A N 1
ATOM 595 C CA . PHE A 1 79 ? -27.974 -0.710 21.437 1.00 79.44 79 PHE A CA 1
ATOM 596 C C . PHE A 1 79 ? -28.899 -1.859 21.846 1.00 79.44 79 PHE A C 1
ATOM 598 O O . PHE A 1 79 ? -30.017 -1.588 22.269 1.00 79.44 79 PHE A O 1
ATOM 605 N N . SER A 1 80 ? -28.414 -3.106 21.829 1.00 83.19 80 SER A N 1
ATOM 606 C CA . SER A 1 80 ? -29.235 -4.264 22.212 1.00 83.19 80 SER A CA 1
ATOM 607 C C . SER A 1 80 ? -29.701 -4.204 23.670 1.00 83.19 80 SER A C 1
ATOM 609 O O . SER A 1 80 ? -30.809 -4.617 23.987 1.00 83.19 80 SER A O 1
ATOM 611 N N . TRP A 1 81 ? -28.869 -3.676 24.576 1.00 79.00 81 TRP A N 1
ATOM 612 C CA . TRP A 1 81 ? -29.267 -3.486 25.972 1.00 79.00 81 TRP A CA 1
ATOM 613 C C . TRP A 1 81 ? -30.377 -2.438 26.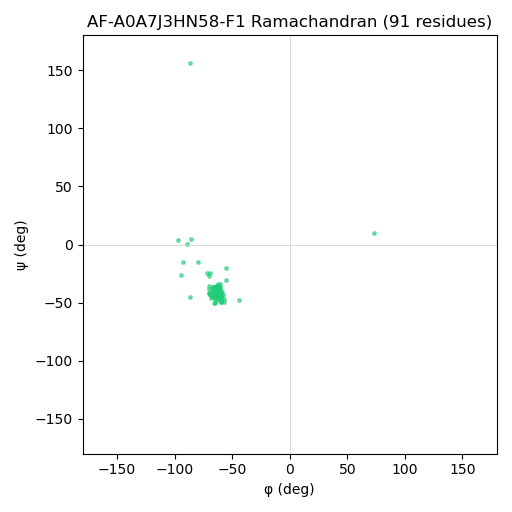105 1.00 79.00 81 TRP A C 1
ATOM 615 O O . TRP A 1 81 ? -31.364 -2.672 26.796 1.00 79.00 81 TRP A O 1
ATOM 625 N N . ARG A 1 82 ? -30.260 -1.307 25.399 1.00 80.50 82 ARG A N 1
ATOM 626 C CA . ARG A 1 82 ? -31.275 -0.245 25.423 1.00 80.50 82 ARG A CA 1
ATOM 627 C C . ARG A 1 82 ? -32.624 -0.723 24.871 1.00 80.50 82 ARG A C 1
ATOM 629 O O . ARG A 1 82 ? -33.655 -0.355 25.417 1.00 80.50 82 ARG A O 1
ATOM 636 N N . GLU A 1 83 ? -32.602 -1.557 23.837 1.00 81.00 83 GLU A N 1
ATOM 637 C CA . GLU A 1 83 ? -33.798 -2.179 23.258 1.00 81.00 83 GLU A CA 1
ATOM 638 C C . GLU A 1 83 ? -34.475 -3.132 24.257 1.00 81.00 83 GLU A C 1
ATOM 640 O O . GLU A 1 83 ? -35.658 -2.971 24.536 1.00 81.00 83 GLU A O 1
ATOM 645 N N . SER A 1 84 ? -33.707 -4.007 24.923 1.00 76.50 84 SER A N 1
ATOM 646 C CA . SER A 1 84 ? -34.251 -4.913 25.951 1.00 76.50 84 SER A CA 1
ATOM 647 C C . SER A 1 84 ? -34.865 -4.196 27.161 1.00 76.50 84 SER A C 1
ATOM 649 O O . SER A 1 84 ? -35.842 -4.671 27.735 1.00 76.50 84 SER A O 1
ATOM 651 N N . VAL A 1 85 ? -34.313 -3.042 27.555 1.00 79.25 85 VAL A N 1
ATOM 652 C CA . VAL A 1 85 ? -34.870 -2.227 28.646 1.00 79.25 85 VAL A CA 1
ATOM 653 C C . VAL A 1 85 ? -36.191 -1.592 28.218 1.00 79.25 85 VAL A C 1
ATOM 655 O O . VAL A 1 85 ? -37.143 -1.596 28.990 1.00 79.25 85 VAL A O 1
ATOM 658 N N . HIS A 1 86 ? -36.273 -1.097 26.982 1.00 78.19 86 HIS A N 1
ATOM 659 C CA . HIS A 1 86 ? -37.495 -0.486 26.469 1.00 78.19 86 HIS A CA 1
ATOM 660 C C . HIS A 1 86 ? -38.632 -1.507 26.288 1.00 78.19 86 HIS A C 1
ATOM 662 O O . HIS A 1 86 ? -39.777 -1.219 26.624 1.00 78.19 86 HIS A O 1
ATOM 668 N N . GLU A 1 87 ? -38.319 -2.724 25.830 1.00 78.38 87 GLU A N 1
ATOM 669 C CA . GLU A 1 87 ? -39.287 -3.831 25.773 1.00 78.38 87 GLU A CA 1
ATOM 670 C C . GLU A 1 87 ? -39.782 -4.240 27.168 1.00 78.38 87 GLU A C 1
ATOM 672 O O . GLU A 1 87 ? -40.975 -4.481 27.357 1.00 78.38 87 GLU A O 1
ATOM 677 N N . ALA A 1 88 ? -38.891 -4.271 28.165 1.00 77.00 88 ALA A N 1
ATOM 678 C CA . ALA A 1 88 ? -39.269 -4.572 29.543 1.00 77.00 88 ALA A CA 1
ATOM 679 C C . ALA A 1 88 ? -40.207 -3.502 30.130 1.00 77.00 88 ALA A C 1
ATOM 681 O O . ALA A 1 88 ? -41.199 -3.855 30.764 1.00 77.00 88 ALA A O 1
ATOM 682 N N . GLU A 1 89 ? -39.948 -2.214 29.879 1.00 75.81 89 GLU A N 1
ATOM 683 C CA . GLU A 1 89 ? -40.822 -1.112 30.312 1.00 75.81 89 GLU A CA 1
ATOM 684 C C . GLU A 1 89 ? -42.224 -1.190 29.690 1.00 75.81 89 GLU A C 1
ATOM 686 O O . GLU A 1 89 ? -43.212 -0.948 30.379 1.00 75.81 89 GLU A O 1
ATOM 691 N N . LEU A 1 90 ? -42.327 -1.581 28.416 1.00 72.69 90 LEU A N 1
ATOM 692 C CA . LEU A 1 90 ? -43.608 -1.739 27.720 1.00 72.69 90 LEU A CA 1
ATOM 693 C C . LEU A 1 90 ? -44.413 -2.959 28.192 1.00 72.69 90 LEU A C 1
ATOM 695 O O . LEU A 1 90 ? -45.627 -2.957 28.055 1.00 72.69 90 LEU A O 1
ATOM 699 N N . SER A 1 91 ? -43.761 -3.988 28.743 1.00 70.00 91 SER A N 1
ATOM 700 C CA . SER A 1 91 ? -44.434 -5.196 29.255 1.00 70.00 91 SER A CA 1
ATOM 701 C C . SER A 1 91 ? -45.061 -5.037 30.647 1.00 70.00 91 SER A C 1
ATOM 703 O O . SER A 1 91 ? -45.833 -5.892 31.078 1.00 70.00 91 SER A O 1
ATOM 705 N N . ILE A 1 92 ? -44.687 -3.975 31.367 1.00 73.00 92 ILE A N 1
ATOM 706 C CA . ILE A 1 92 ? -45.150 -3.677 32.732 1.00 73.00 92 ILE A CA 1
ATOM 707 C C . ILE A 1 92 ? -46.389 -2.752 32.711 1.00 73.00 92 ILE A C 1
ATOM 709 O O . ILE A 1 92 ? -47.076 -2.635 33.728 1.00 73.00 92 ILE A O 1
ATOM 713 N N . LEU A 1 93 ? -46.682 -2.121 31.567 1.00 58.97 93 LEU A N 1
ATOM 714 C CA . LEU A 1 93 ? -47.865 -1.288 31.305 1.00 58.97 93 LEU A CA 1
ATOM 715 C C . LEU A 1 93 ? -48.983 -2.098 30.638 1.00 58.97 93 LEU A C 1
ATOM 717 O O . LEU A 1 93 ? -50.157 -1.820 30.971 1.00 58.97 93 LEU A O 1
#